Protein AF-A0A521HXK1-F1 (afdb_monomer_lite)

Secondary structure (DSSP, 8-state):
-PPEEEEEE--SSSHHHHHHHHHHHHHHHTT-EEEEEES--

Structure (mmCIF, N/CA/C/O backbone):
data_AF-A0A521HXK1-F1
#
_entry.id   AF-A0A521HXK1-F1
#
loop_
_atom_site.group_PDB
_atom_site.id
_atom_site.type_symbol
_atom_site.label_atom_id
_atom_site.label_alt_id
_atom_site.label_comp_id
_atom_site.label_asym_id
_atom_site.label_entity_id
_atom_site.label_seq_id
_atom_site.pdbx_PDB_ins_code
_atom_site.Cartn_x
_atom_site.Cartn_y
_atom_site.Cartn_z
_atom_site.occupancy
_atom_site.B_iso_or_equiv
_atom_site.auth_seq_id
_atom_site.auth_comp_id
_atom_site.auth_asym_id
_atom_site.auth_atom_id
_atom_site.pdbx_PDB_model_num
ATOM 1 N N . MET A 1 1 ? -19.483 2.366 11.536 1.00 62.09 1 MET A N 1
ATOM 2 C CA . MET A 1 1 ? -18.986 1.829 10.251 1.00 62.09 1 MET A CA 1
ATOM 3 C C . MET A 1 1 ? -17.538 2.251 10.110 1.00 62.09 1 MET A C 1
ATOM 5 O O . MET A 1 1 ? -17.269 3.416 10.361 1.00 62.09 1 MET A O 1
ATOM 9 N N . SER A 1 2 ? -16.632 1.330 9.778 1.00 79.31 2 SER A N 1
ATOM 10 C CA . SER A 1 2 ? -15.242 1.680 9.459 1.00 79.31 2 SER A CA 1
ATOM 11 C C . SER A 1 2 ? -15.147 2.029 7.975 1.00 79.31 2 SER A C 1
ATOM 13 O O . SER A 1 2 ? -15.673 1.287 7.141 1.00 79.31 2 SER A O 1
ATOM 15 N N . THR A 1 3 ? -14.523 3.158 7.644 1.00 87.81 3 THR A N 1
ATOM 16 C CA . THR A 1 3 ? -14.221 3.517 6.255 1.00 87.81 3 THR A CA 1
ATOM 17 C C . THR A 1 3 ? -13.095 2.618 5.767 1.00 87.81 3 THR A C 1
ATOM 19 O O . THR A 1 3 ? -11.986 2.677 6.295 1.00 87.81 3 THR A O 1
ATOM 22 N N . LYS A 1 4 ? -13.380 1.791 4.758 1.00 95.38 4 LYS A N 1
ATOM 23 C CA . LYS A 1 4 ? -12.373 0.946 4.111 1.00 95.38 4 LYS A CA 1
ATOM 24 C C . LYS A 1 4 ? -11.710 1.705 2.972 1.00 95.38 4 LYS A C 1
ATOM 26 O O . LYS A 1 4 ? -12.404 2.254 2.118 1.00 95.38 4 LYS A O 1
ATOM 31 N N . ILE A 1 5 ? -10.383 1.717 2.953 1.00 97.00 5 ILE A N 1
ATOM 32 C CA . ILE A 1 5 ? -9.581 2.435 1.963 1.00 97.00 5 ILE A CA 1
ATOM 33 C C . ILE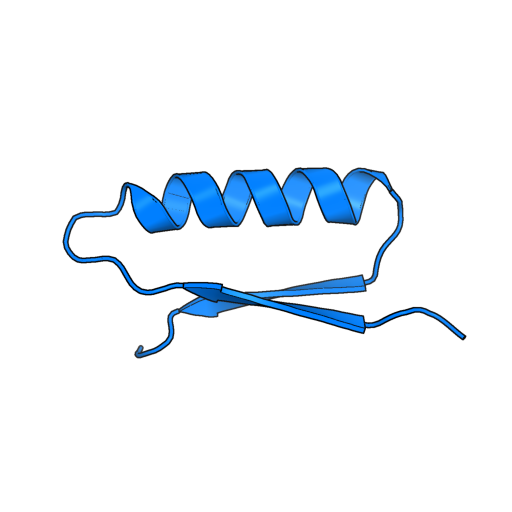 A 1 5 ? -8.709 1.433 1.207 1.00 97.00 5 ILE A C 1
ATOM 35 O O . ILE A 1 5 ? -8.014 0.621 1.810 1.00 97.00 5 ILE A O 1
ATOM 39 N N . LEU A 1 6 ? -8.719 1.516 -0.124 1.00 97.50 6 LEU A N 1
ATOM 40 C CA . LEU A 1 6 ? -7.792 0.788 -0.984 1.00 97.50 6 LEU A CA 1
ATOM 41 C C . LEU A 1 6 ? -6.758 1.762 -1.546 1.00 97.50 6 LEU A C 1
ATOM 43 O O . LEU A 1 6 ? -7.098 2.665 -2.308 1.00 97.50 6 LEU A O 1
ATOM 47 N N . VAL A 1 7 ? -5.492 1.535 -1.217 1.00 97.94 7 VAL A N 1
ATOM 48 C CA . VAL A 1 7 ? -4.355 2.182 -1.868 1.00 97.94 7 VAL A CA 1
ATOM 49 C C . VAL A 1 7 ? -3.868 1.250 -2.973 1.00 97.94 7 VAL A C 1
ATOM 51 O O . VAL A 1 7 ? -3.297 0.192 -2.709 1.00 97.94 7 VAL A O 1
ATOM 54 N N . ALA A 1 8 ? -4.113 1.633 -4.225 1.00 98.00 8 ALA A N 1
ATOM 55 C CA . ALA A 1 8 ? -3.590 0.934 -5.392 1.00 98.00 8 ALA A CA 1
ATOM 56 C C . ALA A 1 8 ? -2.438 1.731 -6.012 1.00 98.00 8 ALA A C 1
ATOM 58 O O . ALA A 1 8 ? -2.563 2.942 -6.194 1.00 98.00 8 ALA A O 1
ATOM 59 N N . TYR A 1 9 ? -1.333 1.070 -6.363 1.00 97.75 9 TYR A N 1
ATOM 60 C CA . TYR A 1 9 ? -0.185 1.735 -6.987 1.00 97.75 9 TYR A CA 1
ATOM 61 C C . TYR A 1 9 ? 0.334 0.984 -8.212 1.00 97.75 9 TYR A C 1
ATOM 63 O O . TYR A 1 9 ? 0.198 -0.230 -8.338 1.00 97.75 9 TYR A O 1
ATOM 71 N N . ALA A 1 10 ? 0.977 1.716 -9.116 1.00 97.25 10 ALA A N 1
ATOM 72 C CA . ALA A 1 10 ? 1.775 1.155 -10.194 1.00 97.25 10 ALA A CA 1
ATOM 73 C C . ALA A 1 10 ? 3.179 1.750 -10.104 1.00 97.25 10 ALA A C 1
ATOM 75 O O . ALA A 1 10 ? 3.340 2.950 -9.901 1.00 97.25 10 ALA A O 1
ATOM 76 N N . THR A 1 11 ? 4.195 0.909 -10.245 1.00 96.44 11 THR A N 1
ATOM 77 C CA . THR A 1 11 ? 5.592 1.336 -10.232 1.00 96.44 11 THR A CA 1
ATOM 78 C C . THR A 1 11 ? 6.394 0.472 -11.189 1.00 96.44 11 THR A C 1
ATOM 80 O O . THR A 1 11 ? 6.073 -0.699 -11.384 1.00 96.44 11 THR A O 1
ATOM 83 N N . ARG A 1 12 ? 7.438 1.043 -11.795 1.00 94.19 12 ARG A N 1
ATOM 84 C CA . ARG A 1 12 ? 8.408 0.285 -12.602 1.00 94.19 12 ARG A CA 1
ATOM 85 C C . ARG A 1 12 ? 9.692 -0.015 -11.833 1.00 94.19 12 ARG A C 1
ATOM 87 O O . ARG A 1 12 ? 10.292 -1.059 -12.047 1.00 94.19 12 ARG A O 1
ATOM 94 N N . TYR A 1 13 ? 10.105 0.907 -10.966 1.00 94.62 13 TYR A N 1
ATOM 95 C CA . TYR A 1 13 ? 11.401 0.872 -10.280 1.00 94.62 13 TYR A CA 1
ATOM 96 C C . TYR A 1 13 ? 11.282 0.901 -8.750 1.00 94.62 13 TYR A C 1
ATOM 98 O O . TYR A 1 13 ? 12.282 1.071 -8.069 1.00 94.62 13 TYR A O 1
ATOM 106 N N . GLY A 1 14 ? 10.072 0.769 -8.199 1.00 93.94 14 GLY A N 1
ATOM 107 C CA . GLY A 1 14 ? 9.846 0.659 -6.752 1.00 93.94 14 GLY A CA 1
ATOM 108 C C . GLY A 1 14 ? 9.558 1.976 -6.027 1.00 93.94 14 GLY A C 1
ATOM 109 O O . GLY A 1 14 ? 8.810 1.958 -5.063 1.00 93.94 14 GLY A O 1
ATOM 110 N N . SER A 1 15 ? 9.987 3.137 -6.528 1.00 96.00 15 SER A N 1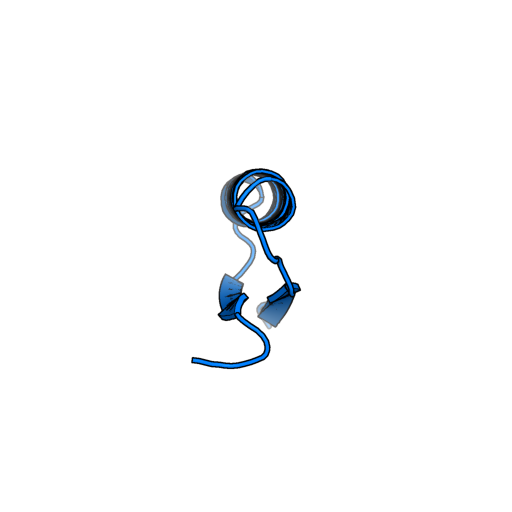
ATOM 111 C CA . SER A 1 15 ? 9.802 4.410 -5.797 1.00 96.00 15 SER A CA 1
ATOM 112 C C . SER A 1 15 ? 8.339 4.725 -5.445 1.00 96.00 15 SER A C 1
ATOM 114 O O . SER A 1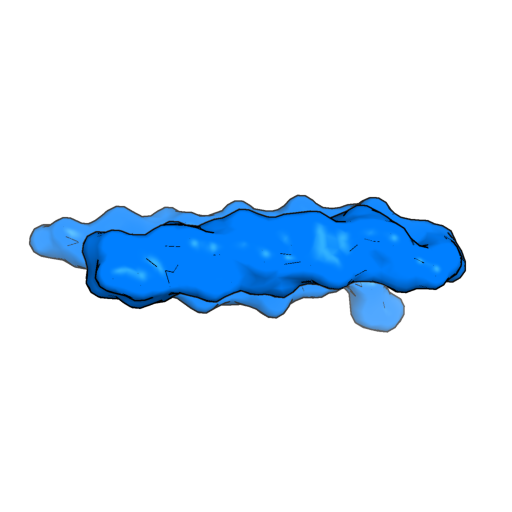 15 ? 8.028 5.123 -4.327 1.00 96.00 15 SER A O 1
ATOM 116 N N . THR A 1 16 ? 7.397 4.488 -6.363 1.00 97.62 16 THR A N 1
ATOM 117 C CA . THR A 1 16 ? 5.966 4.685 -6.069 1.00 97.62 16 THR A CA 1
ATOM 118 C C . THR A 1 16 ? 5.412 3.659 -5.073 1.00 97.62 16 THR A C 1
ATOM 120 O O . THR A 1 16 ? 4.448 3.967 -4.381 1.00 97.62 16 THR A O 1
ATOM 123 N N . GLN A 1 17 ? 6.011 2.468 -4.964 1.00 97.81 17 GLN A N 1
ATOM 124 C CA . GLN A 1 17 ? 5.640 1.495 -3.934 1.00 97.81 17 GLN A CA 1
ATOM 125 C C . GLN A 1 17 ? 6.012 2.021 -2.547 1.00 97.81 17 GLN A C 1
ATOM 127 O O . GLN A 1 17 ? 5.153 2.026 -1.674 1.00 97.81 17 GLN A O 1
ATOM 132 N N . GLU A 1 18 ? 7.234 2.530 -2.368 1.00 98.12 18 GLU A N 1
ATOM 133 C CA . GLU A 1 18 ? 7.683 3.101 -1.087 1.00 98.12 18 GLU A CA 1
ATOM 134 C C . GLU A 1 18 ? 6.752 4.233 -0.631 1.00 98.12 18 GLU A C 1
ATOM 136 O O . GLU A 1 18 ? 6.305 4.271 0.514 1.00 98.12 18 GLU A O 1
ATOM 141 N N . VAL A 1 19 ? 6.375 5.125 -1.554 1.00 98.19 19 VAL A N 1
ATOM 142 C CA . VAL A 1 19 ? 5.409 6.195 -1.265 1.00 98.19 19 VAL A CA 1
ATOM 143 C C . VAL A 1 19 ? 4.040 5.620 -0.886 1.00 98.19 19 VAL A C 1
ATOM 145 O O . VAL A 1 19 ? 3.435 6.071 0.085 1.00 98.19 19 VAL A O 1
ATOM 148 N N . ALA A 1 20 ? 3.543 4.619 -1.614 1.00 98.31 20 ALA A N 1
ATOM 149 C CA . ALA A 1 20 ? 2.251 3.999 -1.324 1.00 98.31 20 ALA A CA 1
ATOM 150 C C . ALA A 1 20 ? 2.234 3.285 0.041 1.00 98.31 20 ALA A C 1
ATOM 152 O O . ALA A 1 20 ? 1.224 3.330 0.745 1.00 98.31 20 ALA A O 1
ATOM 153 N N . GLU A 1 21 ? 3.354 2.682 0.444 1.00 98.38 21 GLU A N 1
ATOM 154 C CA . GLU A 1 21 ? 3.547 2.095 1.772 1.00 98.38 21 GLU A CA 1
ATOM 155 C C . GLU A 1 21 ? 3.487 3.158 2.875 1.00 98.38 21 GLU A C 1
ATOM 157 O O . GLU A 1 21 ? 2.764 2.965 3.854 1.00 98.38 21 GLU A O 1
ATOM 162 N N . GLN A 1 22 ? 4.153 4.306 2.698 1.00 98.56 22 GLN A N 1
ATOM 163 C CA . GLN A 1 22 ? 4.104 5.416 3.662 1.00 98.56 22 GLN A CA 1
ATOM 164 C C . GLN A 1 22 ? 2.701 6.019 3.794 1.00 98.56 22 GLN A C 1
ATOM 166 O O . GLN A 1 22 ? 2.234 6.296 4.902 1.00 98.56 22 GLN A O 1
ATOM 171 N N . VAL A 1 23 ? 1.986 6.169 2.675 1.00 98.25 23 VAL A N 1
ATOM 172 C CA . VAL A 1 23 ? 0.589 6.624 2.680 1.00 98.25 23 VAL A CA 1
ATOM 173 C C . VAL A 1 23 ? -0.291 5.632 3.444 1.00 98.25 23 VAL A C 1
ATOM 175 O O . VAL A 1 23 ? -1.058 6.035 4.318 1.00 98.25 23 VAL A O 1
ATOM 178 N N . ALA A 1 24 ? -0.166 4.331 3.164 1.00 98.25 24 ALA A N 1
ATOM 179 C CA . ALA A 1 24 ? -0.935 3.304 3.861 1.00 98.25 24 ALA A CA 1
ATOM 180 C C . ALA A 1 24 ? -0.608 3.246 5.364 1.00 98.25 24 ALA A C 1
ATOM 182 O O . ALA A 1 24 ? -1.519 3.064 6.169 1.00 98.25 24 ALA A O 1
ATOM 183 N N . ALA A 1 25 ? 0.660 3.423 5.749 1.00 98.31 25 ALA A N 1
ATOM 184 C CA . ALA A 1 25 ? 1.080 3.494 7.148 1.00 98.31 25 ALA A CA 1
ATOM 185 C C . ALA A 1 25 ? 0.422 4.680 7.870 1.00 98.31 25 ALA A C 1
ATOM 187 O O . ALA A 1 25 ? -0.262 4.474 8.869 1.00 98.31 25 ALA A O 1
ATOM 188 N N . THR A 1 26 ? 0.512 5.881 7.292 1.00 98.19 26 THR A N 1
ATOM 189 C CA . THR A 1 26 ? -0.096 7.106 7.844 1.00 98.19 26 THR A CA 1
ATOM 190 C C . THR A 1 26 ? -1.605 6.952 8.060 1.00 98.19 26 THR A C 1
ATOM 192 O O . THR A 1 26 ? -2.153 7.370 9.076 1.00 98.19 26 THR A O 1
ATOM 195 N N . LEU A 1 27 ? -2.304 6.324 7.112 1.00 96.94 27 LEU A N 1
ATOM 196 C CA . LEU A 1 27 ? -3.743 6.081 7.232 1.00 96.94 27 LEU A CA 1
ATOM 197 C C . LEU A 1 27 ? -4.066 5.046 8.324 1.00 96.94 27 LEU A C 1
ATOM 199 O O . LEU A 1 27 ? -5.035 5.209 9.065 1.00 96.94 27 LEU A O 1
ATOM 203 N N . ARG A 1 28 ? -3.249 3.997 8.465 1.00 96.19 28 ARG A N 1
ATOM 204 C CA . ARG A 1 28 ? -3.419 2.981 9.519 1.00 96.19 28 ARG A CA 1
ATOM 205 C C . ARG A 1 28 ? -3.145 3.536 10.915 1.00 96.19 28 ARG A C 1
ATOM 207 O O . ARG A 1 28 ? -3.828 3.139 11.854 1.00 96.19 28 ARG A O 1
ATOM 214 N N . GLU A 1 29 ? -2.209 4.474 11.055 1.00 97.12 29 GLU A N 1
ATOM 215 C CA . GLU A 1 29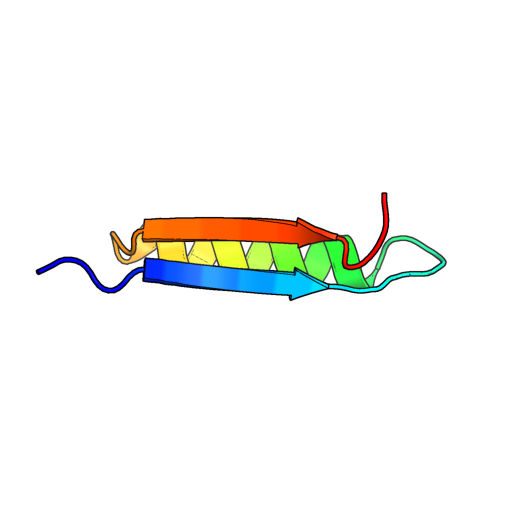 ? -1.961 5.196 12.314 1.00 97.12 29 GLU A CA 1
ATOM 216 C C . GLU A 1 29 ? -3.197 5.974 12.789 1.00 97.12 29 GLU A C 1
ATOM 218 O O . GLU A 1 29 ? -3.420 6.124 13.987 1.00 97.12 29 GLU A O 1
ATOM 223 N N . GLN A 1 30 ? -4.059 6.395 11.860 1.00 94.62 30 GLN A N 1
ATOM 224 C CA . GLN A 1 30 ? -5.350 7.030 12.151 1.00 94.62 30 GLN A CA 1
ATOM 225 C C . GLN A 1 30 ? -6.475 6.016 12.435 1.00 94.62 30 GLN A C 1
ATOM 227 O O . GLN A 1 30 ? -7.651 6.377 12.426 1.00 94.62 30 GLN A O 1
ATOM 232 N N . ALA A 1 31 ? -6.126 4.748 12.678 1.00 92.69 31 ALA A N 1
ATOM 233 C CA . ALA A 1 31 ? -7.043 3.630 12.895 1.00 92.69 31 ALA A CA 1
ATOM 234 C C . ALA A 1 31 ? -8.012 3.358 11.723 1.00 92.69 31 ALA A C 1
ATOM 236 O O . ALA A 1 31 ? -9.088 2.788 11.922 1.00 92.69 31 ALA A O 1
ATOM 237 N N . LEU A 1 32 ? -7.636 3.739 10.494 1.00 95.81 32 LEU A N 1
ATOM 238 C CA . LEU A 1 32 ? -8.400 3.429 9.284 1.00 95.81 32 LEU A CA 1
ATOM 239 C C . LEU A 1 32 ? -8.070 2.017 8.779 1.00 95.81 32 LEU A C 1
ATOM 241 O O . LEU A 1 32 ? -6.932 1.550 8.859 1.00 95.81 32 LEU A O 1
ATOM 245 N N . GLU A 1 33 ? -9.068 1.338 8.214 1.00 96.69 33 GLU A N 1
ATOM 246 C CA . GLU A 1 33 ? -8.897 0.018 7.602 1.00 96.69 33 GLU A CA 1
ATOM 247 C C . GLU A 1 33 ? -8.371 0.186 6.168 1.00 96.69 33 GLU A C 1
ATOM 249 O O . GLU A 1 33 ? -9.092 0.670 5.292 1.00 96.69 33 GLU A O 1
ATOM 254 N N . VAL A 1 34 ? -7.104 -0.179 5.934 1.00 97.94 34 VAL A N 1
ATOM 255 C CA . VAL A 1 34 ? -6.403 0.098 4.668 1.00 97.94 34 VAL A CA 1
ATOM 256 C C . VAL A 1 34 ? -5.816 -1.164 4.046 1.00 97.94 34 VAL A C 1
ATOM 258 O O . VAL A 1 34 ? -4.918 -1.788 4.624 1.00 97.94 34 VAL A O 1
ATOM 261 N N . ASP A 1 35 ? -6.227 -1.446 2.812 1.00 98.00 35 ASP A N 1
ATOM 262 C CA . ASP A 1 35 ? -5.600 -2.421 1.922 1.00 98.00 35 ASP A CA 1
ATOM 263 C C . ASP A 1 35 ? -4.618 -1.726 0.974 1.00 98.00 35 ASP A C 1
ATOM 265 O O . ASP A 1 35 ? -4.924 -0.682 0.401 1.00 98.00 35 ASP A O 1
ATOM 269 N N . LEU A 1 36 ? -3.442 -2.323 0.772 1.00 97.94 36 LEU A N 1
ATOM 270 C CA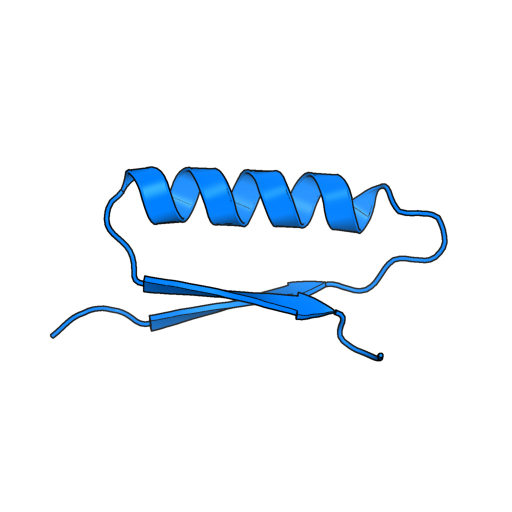 . LEU A 1 36 ? -2.427 -1.843 -0.168 1.00 97.94 36 LEU A CA 1
ATOM 271 C C . LEU A 1 36 ? -2.200 -2.909 -1.241 1.00 97.94 36 LEU A C 1
ATOM 273 O O . LEU A 1 36 ? -1.857 -4.042 -0.901 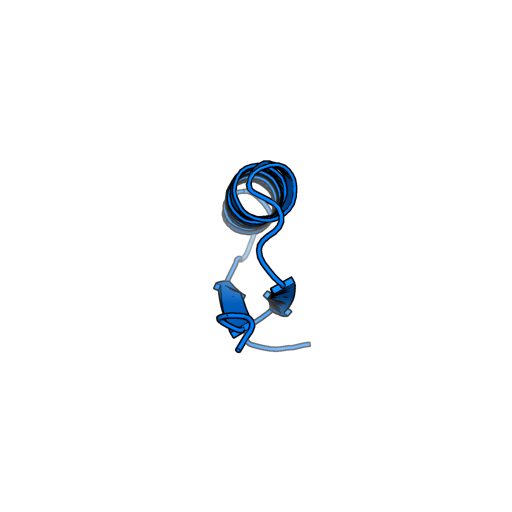1.00 97.94 36 LEU A O 1
ATOM 277 N N . LYS A 1 37 ? -2.383 -2.568 -2.522 1.00 98.06 37 LYS A N 1
ATOM 278 C CA . LYS A 1 37 ? -2.195 -3.515 -3.634 1.00 98.06 37 LYS A CA 1
ATOM 279 C C . LYS A 1 37 ? -1.477 -2.894 -4.838 1.00 98.06 37 LYS A C 1
ATOM 281 O O . LYS A 1 37 ? -1.815 -1.781 -5.238 1.00 98.06 37 LYS A O 1
ATOM 286 N N . PRO A 1 38 ? -0.539 -3.609 -5.479 1.00 96.94 38 PRO A N 1
ATOM 287 C CA . PRO A 1 38 ? -0.076 -3.219 -6.802 1.00 96.94 38 PRO A CA 1
ATOM 288 C C . PRO A 1 38 ? -1.207 -3.404 -7.828 1.00 96.94 38 PRO A C 1
ATOM 290 O O . PRO A 1 38 ? -2.037 -4.306 -7.708 1.00 96.94 38 PRO A O 1
ATOM 293 N N . LEU A 1 39 ? -1.240 -2.552 -8.854 1.00 94.88 39 LEU A N 1
ATOM 294 C CA . LEU A 1 39 ? -2.269 -2.575 -9.899 1.00 94.88 39 LEU A CA 1
ATOM 295 C C . LEU A 1 39 ? -2.181 -3.833 -10.783 1.00 94.88 39 LEU A C 1
ATOM 297 O O . LEU A 1 39 ? -3.178 -4.255 -11.363 1.00 94.88 39 LEU A O 1
ATOM 301 N N . ARG A 1 40 ? -0.988 -4.428 -10.895 1.00 86.19 40 ARG A N 1
ATOM 302 C CA . ARG A 1 40 ? -0.734 -5.731 -11.525 1.00 86.19 40 ARG A CA 1
ATOM 303 C C . ARG A 1 40 ? 0.253 -6.505 -10.653 1.00 86.19 40 ARG A C 1
ATOM 305 O O . ARG A 1 40 ? 1.192 -5.891 -10.148 1.00 86.19 40 ARG A O 1
ATOM 312 N N . GLN A 1 41 ? 0.010 -7.803 -10.473 1.00 59.88 41 GLN A N 1
ATOM 313 C CA . GLN A 1 41 ? 0.948 -8.735 -9.836 1.00 59.88 41 GLN A CA 1
ATOM 314 C C . GLN A 1 41 ? 1.896 -9.333 -10.869 1.00 59.88 41 GLN A C 1
ATOM 316 O O . GLN A 1 41 ? 1.437 -9.548 -12.016 1.00 59.88 41 GLN A O 1
#

Foldseek 3Di:
DADEEEQEDEDDPCPRVVVSVVVQVVCVVVVHHYDYYYPPD

Radius of gyration: 10.74 Å; chains: 1; bounding box: 30×16×26 Å

Sequence (41 aa):
MSTKILVAYATRYGSTQEVAEQVAATLREQALEVDLKPLRQ

pLDDT: mean 94.27, std 8.39, range [59.88, 98.56]